Protein AF-A0AAJ1UZ16-F1 (afdb_monomer_lite)

Radius of gyration: 16.66 Å; chains: 1; bounding box: 57×24×40 Å

pLDDT: mean 85.61, std 7.27, range [63.09, 94.5]

Secondary structure (DSSP, 8-state):
------PPPPP--B-------TT-EEEEPPB--TT--PPTT-EEEEESSPPTTEEE-TTS-EEEE--SSSPP-----EEEEE--

Sequence (84 aa):
PYKITVIPAVPEMSYPDKKVEAGKSVDVPVTTPDGYKFPTGTKFVVDGDAPDGLTVGQDGKITYNAPKDKTPGEVTGKILVTLP

Structure (mmCIF, N/CA/C/O backbone):
data_AF-A0AAJ1UZ16-F1
#
_entry.id   AF-A0AAJ1UZ16-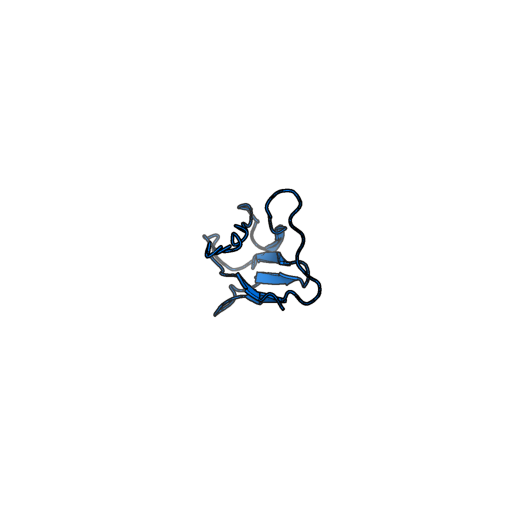F1
#
loop_
_atom_site.group_PDB
_atom_site.id
_atom_site.type_symbol
_atom_site.label_atom_id
_atom_site.label_alt_id
_atom_site.label_comp_id
_atom_site.label_asym_id
_atom_site.label_entity_id
_atom_site.label_seq_id
_atom_site.pdbx_PDB_ins_code
_atom_site.Cartn_x
_atom_site.Cartn_y
_atom_site.Cartn_z
_atom_site.occupancy
_atom_site.B_iso_or_equiv
_atom_site.auth_seq_id
_atom_site.auth_comp_id
_atom_site.auth_asym_id
_atom_site.auth_atom_id
_atom_site.pdbx_PDB_model_num
ATOM 1 N N . PRO A 1 1 ? 39.219 -6.802 -20.544 1.00 74.19 1 PRO A N 1
ATOM 2 C CA . PRO A 1 1 ? 37.769 -6.666 -20.838 1.00 74.19 1 PRO A CA 1
ATOM 3 C C . PRO A 1 1 ? 37.039 -6.298 -19.542 1.00 74.19 1 PRO A C 1
ATOM 5 O O . PRO A 1 1 ? 37.368 -6.876 -18.509 1.00 74.19 1 PRO A O 1
ATOM 8 N N . TYR A 1 2 ? 36.116 -5.334 -19.567 1.00 69.44 2 TYR A N 1
ATOM 9 C CA . TYR A 1 2 ? 35.372 -4.925 -18.370 1.00 69.44 2 TYR A CA 1
ATOM 10 C C . TYR A 1 2 ? 34.045 -5.680 -18.281 1.00 69.44 2 TYR A C 1
ATOM 12 O O . TYR A 1 2 ? 33.311 -5.760 -19.264 1.00 69.44 2 TYR A O 1
ATOM 20 N N . LYS A 1 3 ? 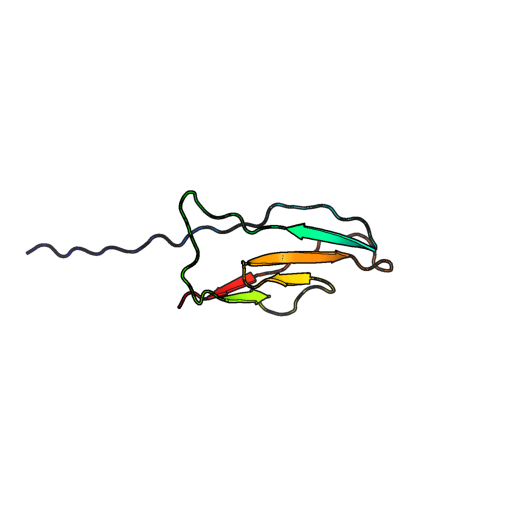33.735 -6.225 -17.101 1.00 71.25 3 LYS A N 1
ATOM 21 C CA . LYS A 1 3 ? 32.421 -6.793 -16.788 1.00 71.25 3 LYS A CA 1
ATOM 22 C C . LYS A 1 3 ? 31.602 -5.722 -16.075 1.00 71.25 3 LYS A C 1
ATOM 24 O O . LYS A 1 3 ? 31.912 -5.370 -14.942 1.00 71.25 3 LYS A O 1
ATOM 29 N N . ILE A 1 4 ? 30.573 -5.211 -16.740 1.00 69.56 4 ILE A N 1
ATOM 30 C CA . ILE A 1 4 ? 29.622 -4.268 -16.149 1.00 69.56 4 ILE A CA 1
ATOM 31 C C . ILE A 1 4 ? 28.472 -5.086 -15.562 1.00 69.56 4 ILE A C 1
ATOM 33 O O . ILE A 1 4 ? 27.886 -5.915 -16.253 1.00 69.56 4 ILE A O 1
ATOM 37 N N . THR A 1 5 ? 28.169 -4.873 -14.283 1.00 63.09 5 THR A N 1
ATOM 38 C CA . THR A 1 5 ? 26.976 -5.425 -13.629 1.00 63.09 5 THR A CA 1
ATOM 39 C C . THR A 1 5 ? 26.140 -4.246 -13.157 1.00 63.09 5 THR A C 1
ATOM 41 O O . THR A 1 5 ? 26.599 -3.470 -12.324 1.00 63.09 5 THR A O 1
ATOM 44 N N . VAL A 1 6 ? 24.944 -4.090 -13.722 1.00 72.38 6 VAL A N 1
ATOM 45 C CA . VAL A 1 6 ? 23.970 -3.069 -13.320 1.00 72.38 6 VAL A CA 1
ATOM 46 C C . VAL A 1 6 ? 22.833 -3.794 -12.619 1.00 72.38 6 VAL A C 1
ATOM 48 O O . VAL A 1 6 ? 22.179 -4.636 -13.228 1.00 72.38 6 VAL A O 1
ATOM 51 N N . ILE A 1 7 ? 22.624 -3.491 -11.341 1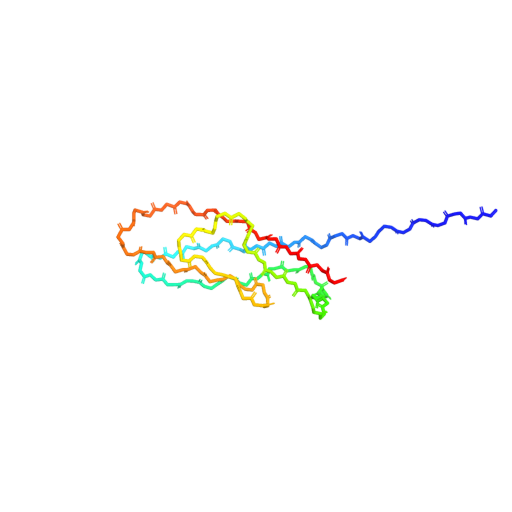.00 71.25 7 ILE A N 1
ATOM 52 C CA . ILE A 1 7 ? 21.467 -3.969 -10.582 1.00 71.25 7 ILE A CA 1
ATOM 53 C C . ILE A 1 7 ? 20.508 -2.780 -10.469 1.00 71.25 7 ILE A C 1
ATOM 55 O O . ILE A 1 7 ? 20.923 -1.739 -9.955 1.00 71.25 7 ILE A O 1
ATOM 59 N N . PRO A 1 8 ? 19.269 -2.876 -10.977 1.00 67.06 8 PRO A N 1
ATOM 60 C CA . PRO A 1 8 ? 18.297 -1.802 -10.833 1.00 67.06 8 PRO A CA 1
ATOM 61 C C . PRO A 1 8 ? 17.905 -1.635 -9.361 1.00 67.06 8 PRO A C 1
ATOM 63 O O . PRO A 1 8 ? 17.734 -2.619 -8.641 1.00 67.06 8 PRO A O 1
ATOM 66 N N . ALA A 1 9 ? 17.748 -0.388 -8.916 1.00 69.62 9 ALA A N 1
ATOM 67 C CA . ALA A 1 9 ? 17.191 -0.106 -7.600 1.00 69.62 9 ALA A CA 1
ATOM 68 C C . ALA A 1 9 ? 15.710 -0.512 -7.567 1.00 69.62 9 ALA A C 1
ATOM 70 O O . ALA A 1 9 ? 14.953 -0.190 -8.487 1.00 69.62 9 ALA A O 1
ATOM 71 N N . VAL A 1 10 ? 15.299 -1.209 -6.507 1.00 71.62 10 VAL A N 1
ATOM 72 C CA . VAL A 1 10 ? 13.882 -1.486 -6.254 1.00 71.62 10 VAL A CA 1
ATOM 73 C C . VAL A 1 10 ? 13.262 -0.212 -5.668 1.00 71.62 10 VAL A C 1
ATOM 75 O O . VAL A 1 10 ? 13.810 0.324 -4.706 1.00 71.62 10 VAL A O 1
ATOM 78 N N . PRO A 1 11 ? 12.165 0.313 -6.236 1.00 73.31 11 PRO A N 1
ATOM 79 C CA . PRO A 1 11 ? 11.497 1.500 -5.711 1.00 73.31 11 PRO A CA 1
ATOM 80 C C . PRO A 1 11 ? 10.936 1.221 -4.313 1.00 73.31 11 PRO A C 1
ATOM 82 O O . PRO A 1 11 ? 10.192 0.259 -4.116 1.00 73.31 11 PRO A O 1
ATOM 85 N N . GLU A 1 12 ? 11.252 2.085 -3.351 1.00 81.62 12 GLU A N 1
ATOM 86 C CA . GLU A 1 12 ? 10.615 2.053 -2.036 1.00 81.62 12 GLU A CA 1
ATOM 87 C C . GLU A 1 12 ? 9.224 2.689 -2.132 1.00 81.62 12 GLU A C 1
ATOM 89 O O . GLU A 1 12 ? 9.080 3.871 -2.442 1.00 81.62 12 GLU A O 1
ATOM 94 N N . MET A 1 13 ? 8.193 1.879 -1.900 1.00 86.50 13 MET A N 1
ATOM 95 C CA . MET A 1 13 ? 6.795 2.306 -1.888 1.00 86.50 13 MET A CA 1
ATOM 96 C C . MET A 1 13 ? 6.308 2.406 -0.449 1.00 86.50 13 MET A C 1
ATOM 98 O O . MET A 1 13 ? 6.637 1.556 0.379 1.00 86.50 13 MET A O 1
ATOM 102 N N . SER A 1 14 ? 5.486 3.406 -0.153 1.00 89.12 14 SER A N 1
ATOM 103 C CA . SER A 1 14 ? 4.894 3.561 1.176 1.00 89.12 14 SER A CA 1
ATOM 104 C C . SER A 1 14 ? 3.460 4.064 1.105 1.00 89.12 14 SER A C 1
ATOM 106 O O . SER A 1 14 ? 3.042 4.681 0.125 1.00 89.12 14 SER A O 1
ATOM 108 N N . TYR A 1 15 ? 2.696 3.800 2.159 1.00 90.31 15 TYR A N 1
ATOM 109 C CA . TYR A 1 15 ? 1.367 4.365 2.352 1.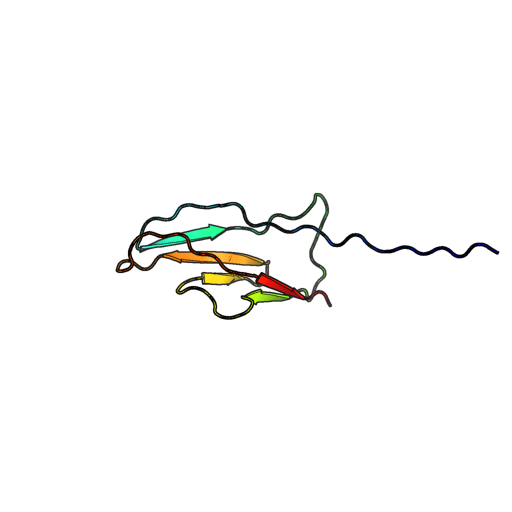00 90.31 15 TYR A CA 1
ATOM 110 C C . TYR A 1 15 ? 1.418 5.284 3.569 1.00 90.31 15 TYR A C 1
ATOM 112 O O . TYR A 1 15 ? 1.881 4.845 4.621 1.00 90.31 15 TYR A O 1
ATOM 120 N N . PRO A 1 16 ? 0.992 6.552 3.453 1.00 90.06 16 PRO A N 1
ATOM 121 C CA . PRO A 1 16 ? 0.979 7.451 4.593 1.00 90.06 16 PRO A CA 1
ATOM 122 C C . PRO A 1 16 ? -0.066 7.011 5.619 1.00 90.06 16 PRO A C 1
ATOM 124 O O . PRO A 1 16 ? -1.198 6.679 5.259 1.00 90.06 16 PRO A O 1
ATOM 127 N N . ASP A 1 17 ? 0.285 7.108 6.898 1.00 89.44 17 ASP A N 1
ATOM 128 C CA . ASP A 1 17 ? -0.644 6.806 7.981 1.00 89.44 17 ASP A CA 1
ATOM 129 C C . ASP A 1 17 ? -1.865 7.731 7.931 1.00 89.44 17 ASP A C 1
ATOM 131 O O . ASP A 1 17 ? -1.764 8.962 7.816 1.00 89.44 17 ASP A O 1
ATOM 135 N N . LYS A 1 18 ? -3.053 7.134 8.049 1.00 88.50 18 LYS A N 1
ATOM 136 C CA . LYS A 1 18 ? -4.324 7.855 8.128 1.00 88.50 18 LYS A CA 1
ATOM 137 C C . LYS A 1 18 ? -5.141 7.367 9.311 1.00 88.50 18 LYS A C 1
ATOM 139 O O . LYS A 1 18 ? -5.226 6.177 9.588 1.00 88.50 18 LYS A O 1
ATOM 144 N N . LYS A 1 19 ? -5.796 8.317 9.977 1.00 88.44 19 LYS A N 1
ATOM 145 C CA . LYS A 1 19 ? -6.815 8.039 10.989 1.00 88.44 19 LYS A CA 1
ATOM 146 C C . LYS A 1 19 ? -8.187 8.080 10.333 1.00 88.44 19 LYS A C 1
ATOM 148 O O . LYS A 1 19 ? -8.465 8.984 9.547 1.00 88.44 19 LYS A O 1
ATOM 153 N N . VAL A 1 20 ? -9.033 7.124 10.684 1.00 89.44 20 VAL A N 1
ATOM 154 C CA . VAL A 1 20 ? -10.423 7.051 10.239 1.00 89.44 20 VAL A CA 1
ATOM 155 C C . VAL A 1 20 ? -11.305 6.712 11.434 1.00 89.44 20 VAL A C 1
ATOM 157 O O . VAL A 1 20 ? -10.938 5.896 12.278 1.00 89.44 20 VAL A O 1
ATOM 160 N N . GLU A 1 21 ? -12.445 7.383 11.540 1.00 88.88 21 GLU A N 1
ATOM 161 C CA . GLU A 1 21 ? -13.432 7.098 12.581 1.00 88.88 21 GLU A CA 1
ATOM 162 C C . GLU A 1 21 ? -14.236 5.839 12.229 1.00 88.88 21 GLU A C 1
ATOM 164 O O . GLU A 1 21 ? -14.432 5.521 11.053 1.00 88.88 21 GLU A O 1
ATOM 169 N N . ALA A 1 22 ? -14.742 5.133 13.242 1.00 88.44 22 ALA A N 1
ATOM 170 C CA . ALA A 1 22 ? -15.583 3.957 13.037 1.00 88.44 22 ALA A CA 1
ATOM 171 C C . ALA A 1 22 ? -16.794 4.292 12.144 1.00 88.44 22 ALA A C 1
ATOM 173 O O . ALA A 1 22 ? -17.502 5.279 12.353 1.00 88.44 22 ALA A O 1
ATOM 174 N N . GLY A 1 23 ? -17.034 3.473 11.119 1.00 88.44 23 GLY A N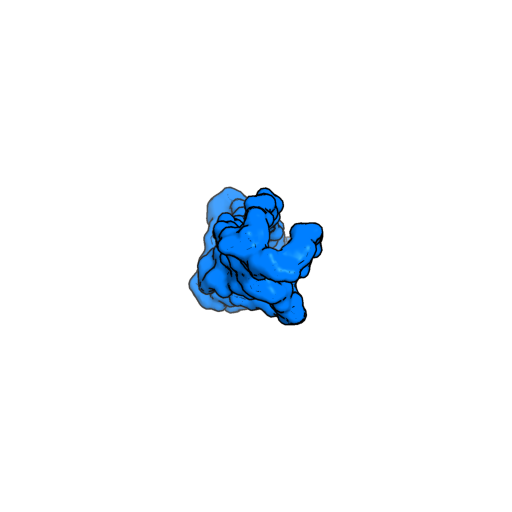 1
ATOM 175 C CA . GLY A 1 23 ? -18.096 3.695 10.139 1.00 88.44 23 GLY A CA 1
ATOM 176 C C . GLY A 1 23 ? -17.807 4.719 9.050 1.00 88.44 23 GLY A C 1
ATOM 177 O O . GLY A 1 23 ? -18.734 5.062 8.309 1.00 88.44 23 GLY A O 1
ATOM 178 N N . LYS A 1 24 ? -16.574 5.225 8.956 1.00 92.62 24 LYS A N 1
ATOM 179 C CA . LYS A 1 24 ? -16.105 6.067 7.851 1.00 92.62 24 LYS A CA 1
ATOM 180 C C . LYS A 1 24 ? -15.157 5.282 6.946 1.00 92.62 24 LYS A C 1
ATOM 182 O O . LYS A 1 24 ? -14.596 4.260 7.335 1.00 92.62 24 LYS A O 1
ATOM 187 N N . SER A 1 25 ? -14.957 5.801 5.742 1.00 93.25 25 SER A N 1
ATOM 188 C CA . SER A 1 25 ? -13.977 5.279 4.793 1.00 93.25 25 SER A CA 1
ATOM 189 C C . SER A 1 25 ? -12.855 6.289 4.611 1.00 93.25 25 SER A C 1
ATOM 191 O O . SER A 1 25 ? -13.083 7.500 4.667 1.00 93.25 25 SER A O 1
ATOM 193 N N . VAL A 1 26 ? -11.647 5.788 4.385 1.00 93.75 26 VAL A N 1
ATOM 194 C CA . VAL A 1 26 ? -10.487 6.606 4.050 1.00 93.75 26 VAL A CA 1
ATOM 195 C C . VAL A 1 26 ? -9.752 6.018 2.861 1.00 93.75 26 VAL A C 1
ATOM 197 O O . VAL A 1 26 ? -9.631 4.805 2.712 1.00 93.75 26 VAL A O 1
ATOM 200 N N . ASP A 1 27 ? -9.243 6.922 2.040 1.00 94.50 27 ASP A N 1
ATOM 201 C CA . ASP A 1 27 ? -8.484 6.628 0.844 1.00 94.50 27 ASP A CA 1
ATOM 202 C C . ASP A 1 27 ? -7.021 7.013 1.055 1.00 94.50 27 ASP A C 1
ATOM 204 O O . ASP A 1 27 ? -6.708 8.135 1.470 1.00 94.50 27 ASP A O 1
ATOM 208 N N . VAL A 1 28 ? -6.123 6.085 0.743 1.00 93.25 28 VAL A N 1
ATOM 209 C CA . VAL A 1 28 ? -4.686 6.216 0.957 1.00 93.25 28 VAL A CA 1
ATOM 210 C C . VAL A 1 28 ? -3.961 5.921 -0.358 1.00 93.25 28 VAL A C 1
ATOM 212 O O . VAL A 1 28 ? -3.877 4.763 -0.769 1.00 93.25 28 VAL A O 1
ATOM 215 N N . PRO A 1 29 ? -3.461 6.948 -1.065 1.00 92.31 29 PRO A N 1
ATOM 216 C CA . PRO A 1 29 ? -2.676 6.729 -2.272 1.00 92.31 29 PRO A CA 1
ATOM 217 C C . PRO A 1 29 ? -1.309 6.127 -1.925 1.00 92.31 29 PRO A C 1
ATOM 219 O O . PRO A 1 29 ? -0.738 6.428 -0.874 1.00 92.31 29 PRO A O 1
ATOM 222 N N . VAL A 1 30 ? -0.775 5.309 -2.833 1.00 91.56 30 VAL A N 1
ATOM 223 C CA . VAL A 1 30 ? 0.609 4.836 -2.753 1.00 91.56 30 VAL A CA 1
ATOM 224 C C . VAL A 1 30 ? 1.569 5.994 -3.026 1.00 91.56 30 VAL A C 1
ATOM 226 O O . VAL A 1 30 ? 1.378 6.779 -3.954 1.00 91.56 30 VAL A O 1
ATOM 229 N N . THR A 1 31 ? 2.607 6.101 -2.206 1.00 90.81 31 THR A N 1
ATOM 230 C CA . THR A 1 31 ? 3.720 7.030 -2.400 1.00 90.81 31 THR A CA 1
ATOM 231 C C . THR A 1 31 ? 4.847 6.290 -3.101 1.00 90.81 31 THR A C 1
ATOM 233 O O . THR A 1 31 ? 5.240 5.202 -2.675 1.00 90.81 31 THR A O 1
ATOM 236 N N . THR A 1 32 ? 5.364 6.882 -4.174 1.00 89.19 32 THR A N 1
ATOM 237 C CA . THR A 1 32 ? 6.482 6.351 -4.958 1.00 89.19 32 THR A CA 1
ATOM 238 C C . THR A 1 32 ? 7.583 7.404 -5.087 1.00 89.19 32 THR A C 1
ATOM 240 O O . THR A 1 32 ? 7.283 8.594 -4.970 1.00 89.19 32 THR A O 1
ATOM 243 N N . PRO A 1 33 ? 8.833 7.009 -5.384 1.00 86.81 33 PRO A N 1
ATOM 244 C CA . PRO A 1 33 ? 9.909 7.958 -5.653 1.00 86.81 33 PRO A CA 1
ATOM 245 C C . PRO A 1 33 ? 9.570 8.915 -6.805 1.00 86.81 33 PRO A C 1
ATOM 247 O O . PRO A 1 33 ? 8.809 8.565 -7.713 1.00 86.81 33 PRO A O 1
ATOM 250 N N . ASP A 1 34 ? 10.163 10.109 -6.797 1.00 84.56 34 ASP A N 1
ATOM 251 C CA . ASP A 1 34 ? 9.945 11.102 -7.850 1.00 84.56 34 ASP A CA 1
ATOM 252 C C . ASP A 1 34 ? 10.284 10.547 -9.240 1.00 84.56 34 ASP A C 1
ATOM 254 O O . ASP A 1 34 ? 11.325 9.929 -9.465 1.00 84.56 34 ASP A O 1
ATOM 258 N N . GLY A 1 35 ? 9.374 10.763 -10.190 1.00 82.00 35 GLY A N 1
ATOM 259 C CA . GLY A 1 35 ? 9.502 10.263 -11.561 1.00 82.00 35 GLY A CA 1
ATOM 260 C C . GLY A 1 35 ? 9.214 8.768 -11.731 1.00 82.00 35 GLY A C 1
ATOM 261 O O . GLY A 1 35 ? 9.156 8.298 -12.870 1.00 82.00 35 GLY A O 1
ATOM 262 N N . TYR A 1 36 ? 8.972 8.025 -10.648 1.00 85.69 36 TYR A N 1
ATOM 263 C CA . TYR A 1 36 ? 8.581 6.626 -10.738 1.00 85.69 36 TYR A CA 1
ATOM 264 C C . TYR A 1 36 ? 7.144 6.493 -11.255 1.00 85.69 36 TYR A C 1
ATOM 266 O O . TYR A 1 36 ? 6.218 7.169 -10.804 1.00 85.69 36 TYR A O 1
ATOM 274 N N . LYS A 1 37 ? 6.957 5.597 -12.223 1.00 85.69 37 LYS A N 1
ATOM 275 C CA . LYS A 1 37 ? 5.649 5.185 -12.730 1.00 85.69 37 LYS A CA 1
ATOM 276 C C . LYS A 1 37 ? 5.617 3.672 -12.808 1.00 85.69 37 LYS A C 1
ATOM 278 O O . LYS A 1 37 ? 6.552 3.059 -13.320 1.00 85.69 37 LYS A O 1
ATOM 283 N N . PHE A 1 38 ? 4.518 3.092 -12.344 1.00 85.94 38 PHE A N 1
ATOM 284 C CA . PHE A 1 38 ? 4.303 1.664 -12.478 1.00 85.94 38 PHE A CA 1
ATOM 285 C C . PHE A 1 38 ? 4.217 1.279 -13.960 1.00 85.94 38 PHE A C 1
ATOM 287 O O . PHE A 1 38 ? 3.483 1.928 -14.714 1.00 85.94 38 PHE A O 1
ATOM 294 N N . PRO A 1 39 ? 4.951 0.244 -14.400 1.00 86.25 39 PRO A N 1
ATOM 295 C CA . PRO A 1 39 ? 4.805 -0.279 -15.748 1.00 86.25 39 PRO A CA 1
ATOM 296 C C . PRO A 1 39 ? 3.384 -0.810 -15.963 1.00 86.25 39 PRO A C 1
ATOM 298 O O . PRO A 1 39 ? 2.757 -1.365 -15.053 1.00 86.25 39 PRO A O 1
ATOM 301 N N . THR A 1 40 ? 2.879 -0.663 -17.188 1.00 87.25 40 THR A N 1
ATOM 302 C CA . THR A 1 40 ? 1.580 -1.213 -17.587 1.00 87.25 40 THR A CA 1
ATOM 303 C C . THR A 1 40 ? 1.563 -2.720 -17.351 1.00 87.25 40 THR A C 1
ATOM 305 O O . THR A 1 40 ? 2.421 -3.428 -17.865 1.00 87.25 40 THR A O 1
ATOM 308 N N . GLY A 1 41 ? 0.584 -3.210 -16.589 1.00 87.38 41 GLY A N 1
ATOM 309 C CA . GLY A 1 41 ? 0.501 -4.618 -16.188 1.00 87.38 41 GLY A CA 1
ATOM 310 C C . GLY A 1 41 ? 0.938 -4.888 -14.747 1.00 87.38 41 GLY A C 1
ATOM 311 O O . GLY A 1 41 ? 0.757 -6.010 -14.279 1.00 87.38 41 GLY A O 1
ATOM 312 N N . THR A 1 42 ? 1.438 -3.872 -14.031 1.00 90.38 42 THR A N 1
ATOM 313 C CA . THR A 1 42 ? 1.654 -3.963 -12.579 1.00 90.38 42 THR A CA 1
ATOM 314 C C . THR A 1 42 ? 0.364 -4.362 -11.872 1.00 90.38 42 THR A C 1
ATOM 316 O O . THR A 1 42 ? -0.708 -3.833 -12.172 1.00 90.38 42 THR A O 1
ATOM 319 N N . LYS A 1 43 ? 0.471 -5.287 -10.917 1.00 92.12 43 LYS A N 1
ATOM 320 C CA . LYS A 1 43 ? -0.644 -5.728 -10.078 1.00 92.12 43 LYS A CA 1
ATOM 321 C C . LYS A 1 43 ? -0.373 -5.436 -8.614 1.00 92.12 43 LYS A C 1
ATOM 323 O O . LYS A 1 43 ? 0.703 -5.746 -8.107 1.00 92.12 43 LYS A O 1
ATOM 328 N N . PHE A 1 44 ? -1.396 -4.917 -7.950 1.00 91.88 44 PHE A N 1
ATOM 329 C CA . PHE A 1 44 ? -1.438 -4.726 -6.509 1.00 91.88 44 PHE A CA 1
ATOM 330 C C . PHE A 1 44 ? -2.441 -5.705 -5.929 1.00 91.88 44 PHE A C 1
ATOM 332 O O . PHE A 1 44 ? -3.582 -5.787 -6.386 1.00 91.88 44 PHE A O 1
ATOM 339 N N . VAL A 1 45 ? -2.002 -6.462 -4.938 1.00 91.00 45 VAL A N 1
ATOM 340 C CA . VAL A 1 45 ? -2.827 -7.441 -4.238 1.00 91.00 45 VAL A CA 1
ATOM 341 C C . VAL A 1 45 ? -2.529 -7.344 -2.757 1.00 91.00 45 VAL A C 1
ATOM 343 O O . VAL A 1 45 ? -1.390 -7.108 -2.363 1.00 91.00 45 VAL A O 1
ATOM 346 N N . VAL A 1 46 ? -3.558 -7.501 -1.930 1.00 90.50 46 VAL A N 1
ATOM 347 C CA . VAL A 1 46 ? -3.342 -7.630 -0.491 1.00 90.50 46 VAL A CA 1
ATOM 348 C C . VAL A 1 46 ? -2.645 -8.966 -0.248 1.00 90.50 46 VAL A C 1
ATOM 350 O O . VAL A 1 46 ? -3.070 -9.994 -0.772 1.00 90.50 46 VAL A O 1
ATOM 353 N N . ASP A 1 47 ? -1.532 -8.920 0.472 1.00 87.88 47 ASP A N 1
ATOM 354 C CA . ASP A 1 47 ? -0.720 -10.085 0.794 1.00 87.88 47 ASP A CA 1
ATOM 355 C C . ASP A 1 47 ? -1.246 -10.739 2.074 1.00 87.88 47 ASP A C 1
ATOM 357 O O . ASP A 1 47 ? -1.283 -10.108 3.134 1.00 87.88 47 ASP A O 1
ATOM 361 N N . GLY A 1 48 ? -1.654 -12.002 1.972 1.00 85.69 48 GLY A N 1
ATOM 362 C CA . GLY A 1 48 ? -2.271 -12.745 3.071 1.00 85.69 48 GLY A CA 1
ATOM 363 C C . GLY A 1 48 ? -3.731 -12.358 3.335 1.00 85.69 48 GLY A C 1
ATOM 364 O O . GLY A 1 48 ? -4.474 -12.017 2.415 1.00 85.69 48 GLY A O 1
ATOM 365 N N . ASP A 1 49 ? -4.147 -12.454 4.601 1.00 83.31 49 ASP A N 1
ATOM 366 C CA . ASP A 1 49 ? -5.500 -12.087 5.023 1.00 83.31 49 ASP A CA 1
ATOM 367 C C . ASP A 1 49 ? -5.653 -10.567 5.058 1.00 83.31 49 ASP A C 1
ATOM 369 O O . ASP A 1 49 ? -5.040 -9.865 5.868 1.00 83.31 49 ASP A O 1
ATOM 373 N N . ALA A 1 50 ? -6.494 -10.057 4.160 1.00 83.75 50 ALA A N 1
ATOM 374 C CA . ALA A 1 50 ? -6.847 -8.651 4.145 1.00 83.75 50 ALA A CA 1
ATOM 375 C C . ALA A 1 50 ? -7.638 -8.294 5.413 1.00 83.75 50 ALA A C 1
ATOM 377 O O . ALA A 1 50 ? -8.615 -8.978 5.727 1.00 83.75 50 ALA A O 1
ATOM 378 N N . PRO A 1 51 ? -7.279 -7.208 6.122 1.00 85.00 51 PRO A N 1
ATOM 379 C CA . PRO A 1 51 ? -8.116 -6.680 7.185 1.00 85.00 51 PRO A CA 1
ATOM 380 C C . PRO A 1 51 ? -9.534 -6.393 6.690 1.00 85.00 51 PRO A C 1
ATOM 382 O O . PRO A 1 51 ? -9.722 -5.924 5.565 1.00 85.00 51 PRO A O 1
ATOM 385 N N . ASP A 1 52 ? -10.523 -6.615 7.554 1.00 86.81 52 ASP A N 1
ATOM 386 C CA . ASP A 1 52 ? -11.925 -6.339 7.242 1.00 86.81 52 ASP A CA 1
ATOM 387 C C . ASP A 1 52 ? -12.102 -4.897 6.741 1.00 86.81 52 ASP A C 1
ATOM 389 O O . ASP A 1 52 ? -11.797 -3.933 7.442 1.00 86.81 52 ASP A O 1
ATOM 393 N N . GLY A 1 53 ? -12.612 -4.746 5.517 1.00 88.31 53 GLY A N 1
ATOM 394 C CA . GLY A 1 53 ? -12.846 -3.441 4.895 1.00 88.31 53 GLY A CA 1
ATOM 395 C C . GLY A 1 53 ? -11.628 -2.814 4.209 1.00 88.31 53 GLY A C 1
ATOM 396 O O . GLY A 1 53 ? -11.770 -1.719 3.662 1.00 88.31 53 GLY A O 1
ATOM 397 N N . LEU A 1 54 ? -10.461 -3.474 4.194 1.00 90.31 54 LEU A N 1
ATOM 398 C CA . LEU A 1 54 ? -9.309 -3.057 3.392 1.00 90.31 54 LEU A CA 1
ATOM 399 C C . LEU A 1 54 ? -9.443 -3.559 1.953 1.00 90.31 54 LEU A C 1
ATOM 401 O O . LEU A 1 54 ? -9.649 -4.744 1.699 1.00 90.31 54 LEU A O 1
ATOM 405 N N . THR A 1 55 ? -9.266 -2.655 0.999 1.00 91.94 55 THR A N 1
ATOM 406 C CA . THR A 1 55 ? -9.254 -2.963 -0.433 1.00 91.94 55 THR A CA 1
ATOM 407 C C . THR A 1 55 ? -8.124 -2.208 -1.120 1.00 91.94 55 THR A C 1
ATOM 409 O O . THR A 1 55 ? -7.701 -1.151 -0.650 1.00 91.94 55 THR A O 1
ATOM 412 N N . VAL A 1 56 ? -7.628 -2.754 -2.230 1.00 93.06 56 VAL A N 1
ATOM 413 C CA . VAL A 1 56 ? -6.598 -2.121 -3.058 1.00 93.06 56 VAL A CA 1
ATOM 414 C C . VAL A 1 56 ? -7.091 -1.995 -4.496 1.00 93.06 56 VAL A C 1
ATOM 416 O O . VAL A 1 56 ? -7.651 -2.934 -5.065 1.00 93.06 56 VAL A O 1
ATOM 419 N N . GLY A 1 57 ? -6.925 -0.806 -5.062 1.00 92.06 57 GLY A N 1
ATOM 420 C CA . GLY A 1 57 ? -7.236 -0.485 -6.446 1.00 92.06 57 GLY A CA 1
ATOM 421 C C . GLY A 1 57 ? -6.158 -0.965 -7.416 1.00 92.06 57 GLY A C 1
ATOM 422 O O . GLY A 1 57 ? -5.042 -1.318 -7.036 1.00 92.06 57 GLY A O 1
ATOM 423 N N . GLN A 1 58 ? -6.482 -0.945 -8.709 1.00 90.00 58 GLN A N 1
ATOM 424 C CA . GLN A 1 58 ? -5.530 -1.291 -9.776 1.00 90.00 58 GLN A CA 1
ATOM 425 C C . GLN A 1 58 ? -4.367 -0.296 -9.893 1.00 90.00 58 GLN A C 1
ATOM 427 O O . GLN A 1 58 ? -3.304 -0.646 -10.394 1.00 90.00 58 GLN A O 1
ATOM 432 N N . ASP A 1 59 ? -4.571 0.933 -9.429 1.00 88.38 59 ASP A N 1
ATOM 433 C CA . ASP A 1 59 ? -3.573 1.996 -9.325 1.00 88.38 59 ASP A CA 1
ATOM 434 C C . ASP A 1 59 ? -2.709 1.886 -8.056 1.00 88.38 59 ASP A C 1
ATOM 436 O O . ASP A 1 59 ? -1.855 2.737 -7.814 1.00 88.38 59 ASP A O 1
ATOM 440 N N . GLY A 1 60 ? -2.940 0.858 -7.233 1.00 89.88 60 GLY A N 1
ATOM 441 C CA . GLY A 1 60 ? -2.287 0.687 -5.941 1.00 89.88 60 GLY A CA 1
ATOM 442 C C . GLY A 1 60 ? -2.852 1.591 -4.851 1.00 89.88 60 GLY A C 1
ATOM 443 O O . GLY A 1 60 ? -2.332 1.595 -3.746 1.00 89.88 60 GLY A O 1
ATOM 444 N N . LYS A 1 61 ? -3.920 2.355 -5.097 1.00 93.38 61 LYS A N 1
ATOM 445 C CA . LYS A 1 61 ? -4.574 3.126 -4.039 1.00 93.38 61 LYS A CA 1
ATOM 446 C C . LYS A 1 61 ? -5.288 2.181 -3.076 1.00 93.38 61 LYS A C 1
ATOM 448 O O . LYS A 1 61 ? -6.043 1.310 -3.498 1.00 93.38 61 LYS A O 1
ATOM 453 N N . ILE A 1 62 ? -5.089 2.377 -1.780 1.00 93.12 62 ILE A N 1
ATOM 454 C CA . ILE A 1 62 ? -5.794 1.626 -0.745 1.00 93.12 62 ILE A CA 1
ATOM 455 C C . ILE A 1 62 ? -7.049 2.391 -0.332 1.00 93.12 62 ILE A C 1
ATOM 457 O O . ILE A 1 62 ? -7.010 3.604 -0.128 1.00 93.12 62 ILE A O 1
ATOM 461 N N . THR A 1 63 ? -8.142 1.665 -0.135 1.00 93.00 63 THR A N 1
ATOM 462 C CA . THR A 1 63 ? -9.339 2.169 0.537 1.00 93.00 63 THR A CA 1
ATOM 463 C C . THR A 1 63 ? -9.602 1.300 1.756 1.00 93.00 63 THR A C 1
ATOM 465 O O . THR A 1 63 ? -9.721 0.079 1.643 1.00 93.00 63 THR A O 1
ATOM 468 N N . TYR A 1 64 ? -9.695 1.931 2.925 1.00 92.00 64 TYR A N 1
ATOM 469 C CA . TYR A 1 64 ? -10.047 1.266 4.173 1.00 92.00 64 TYR A CA 1
ATOM 470 C C . TYR A 1 64 ? -11.399 1.767 4.671 1.00 92.00 64 TYR A C 1
ATOM 472 O O . TYR A 1 64 ? -11.582 2.958 4.938 1.00 92.00 64 TYR A O 1
ATOM 480 N N . ASN A 1 65 ? -12.356 0.851 4.789 1.00 92.31 65 ASN A N 1
ATOM 481 C CA . ASN A 1 65 ? -13.682 1.119 5.319 1.00 92.31 65 ASN A CA 1
ATOM 482 C C . ASN A 1 65 ? -13.788 0.609 6.756 1.00 92.31 65 ASN A C 1
ATOM 484 O O . ASN A 1 65 ? -13.952 -0.589 6.981 1.00 92.31 65 ASN A O 1
ATOM 488 N N . ALA A 1 66 ? -13.725 1.524 7.722 1.00 90.38 66 ALA A N 1
ATOM 489 C CA . ALA A 1 66 ? -13.737 1.166 9.128 1.00 90.38 66 ALA A CA 1
ATOM 490 C C . ALA A 1 66 ? -15.123 0.634 9.546 1.00 90.38 66 ALA A C 1
ATOM 492 O O . ALA A 1 66 ? -16.123 1.348 9.404 1.00 90.38 66 ALA A O 1
ATOM 493 N N . PRO A 1 67 ? -15.221 -0.585 10.100 1.00 87.44 67 PRO A N 1
ATOM 494 C CA . PRO A 1 67 ? -16.481 -1.108 10.622 1.00 87.44 67 PRO A CA 1
ATOM 495 C C . PRO A 1 67 ? -16.999 -0.271 11.807 1.00 87.44 67 PRO A C 1
ATOM 497 O O . PRO A 1 67 ? -16.219 0.233 12.612 1.00 87.44 67 PRO A O 1
ATOM 500 N N . LYS A 1 68 ? -18.327 -0.117 11.919 1.00 85.31 68 LYS A N 1
ATOM 501 C CA . LYS A 1 68 ? -18.980 0.679 12.984 1.00 85.31 68 LYS A CA 1
ATOM 502 C C . LYS A 1 68 ? -18.915 0.021 14.360 1.00 85.31 68 LYS A C 1
ATOM 504 O O . LYS A 1 68 ? -18.829 0.723 15.359 1.00 85.31 68 LYS A O 1
ATOM 509 N N . ASP A 1 69 ? -18.943 -1.308 14.394 1.00 80.25 69 ASP A N 1
ATOM 510 C CA . ASP A 1 69 ? -19.156 -2.088 15.620 1.00 80.25 69 ASP A CA 1
ATOM 511 C C . ASP A 1 69 ? -17.860 -2.656 16.221 1.00 80.25 69 ASP A C 1
ATOM 513 O O . ASP A 1 69 ? -17.891 -3.421 17.185 1.00 80.25 69 ASP A O 1
ATOM 517 N N . LYS A 1 70 ? -16.700 -2.319 15.644 1.00 75.19 70 LYS A N 1
ATOM 518 C CA . LYS A 1 70 ? -15.391 -2.757 16.144 1.00 75.19 70 LYS A CA 1
ATOM 519 C C . LYS A 1 70 ? -14.756 -1.662 16.992 1.00 75.19 70 LYS A C 1
ATOM 521 O O . LYS A 1 70 ? -14.864 -0.475 16.692 1.00 75.19 70 LYS A O 1
ATOM 526 N N . THR A 1 71 ? -14.042 -2.076 18.035 1.00 75.62 71 THR A N 1
ATOM 527 C CA . THR A 1 71 ? -13.208 -1.175 18.834 1.00 75.62 71 THR A CA 1
ATOM 528 C C . THR A 1 71 ? -12.135 -0.526 17.958 1.00 75.62 71 THR A C 1
ATOM 530 O O . THR A 1 71 ? -11.464 -1.249 17.216 1.00 75.62 71 THR A O 1
ATOM 533 N N . PRO A 1 72 ? -11.934 0.802 18.058 1.00 75.25 72 PRO A N 1
ATOM 534 C CA . PRO A 1 72 ? -10.823 1.477 17.403 1.00 75.25 72 PRO A CA 1
ATOM 535 C C . PRO A 1 72 ? -9.500 0.823 17.800 1.00 75.25 72 PRO A C 1
ATOM 537 O O . PRO A 1 72 ? -9.246 0.593 18.982 1.00 75.25 72 PRO A O 1
ATOM 540 N N . GLY A 1 73 ? -8.667 0.522 16.814 1.00 78.44 73 GLY A N 1
ATOM 541 C CA . GLY A 1 73 ? -7.385 -0.140 17.008 1.00 78.44 73 GLY A CA 1
ATOM 542 C C . GLY A 1 73 ? -6.475 0.072 15.809 1.00 78.44 73 GLY A C 1
ATOM 543 O O . GLY A 1 73 ? -6.885 0.641 14.796 1.00 78.44 73 GLY A O 1
ATOM 544 N N . GLU A 1 74 ? -5.230 -0.369 15.943 1.00 83.88 74 GLU A N 1
ATOM 545 C CA . GLU A 1 74 ? -4.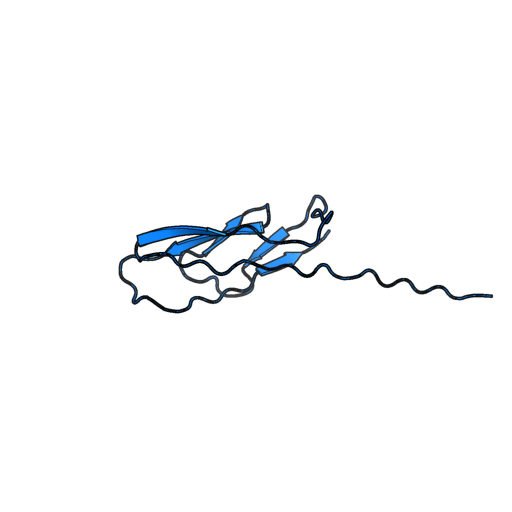278 -0.368 14.839 1.00 83.88 74 GLU A CA 1
ATOM 546 C C . GLU A 1 74 ? -4.620 -1.497 13.864 1.00 83.88 74 GLU A C 1
ATOM 548 O O . GLU A 1 74 ? -4.837 -2.641 14.267 1.00 83.88 74 GLU A O 1
ATOM 553 N N . VAL A 1 75 ? -4.684 -1.162 12.578 1.00 83.75 75 VAL A N 1
ATOM 554 C CA . VAL A 1 75 ? -4.926 -2.119 11.501 1.00 83.75 75 VAL A CA 1
ATOM 555 C C . VAL A 1 75 ? -3.706 -2.118 10.607 1.00 83.75 75 VAL A C 1
ATOM 557 O O . VAL A 1 75 ? -3.357 -1.094 10.025 1.00 83.75 75 VAL A O 1
ATOM 560 N N . THR A 1 76 ? -3.061 -3.273 10.503 1.00 85.19 76 THR A N 1
ATOM 561 C CA . THR A 1 76 ? -1.898 -3.473 9.645 1.00 85.19 76 THR A CA 1
ATOM 562 C C . THR A 1 76 ? -2.275 -4.393 8.494 1.00 85.19 76 THR A C 1
ATOM 564 O O . THR A 1 76 ? -2.966 -5.393 8.671 1.00 85.19 76 THR A O 1
ATOM 567 N N . GLY A 1 77 ? -1.841 -4.030 7.293 1.00 84.81 77 GLY A N 1
ATOM 568 C CA . GLY A 1 77 ? -2.014 -4.824 6.083 1.00 84.81 77 GLY A CA 1
ATOM 569 C C . GLY A 1 77 ? -0.723 -4.808 5.280 1.00 84.81 77 GLY A C 1
ATOM 570 O O . GLY A 1 77 ? 0.089 -3.891 5.411 1.00 84.81 77 GLY A O 1
ATOM 571 N N . LYS A 1 78 ? -0.521 -5.830 4.453 1.00 88.44 78 LYS A N 1
ATOM 572 C CA . LYS A 1 78 ? 0.610 -5.906 3.527 1.00 88.44 78 LYS A CA 1
ATOM 573 C C . LYS A 1 78 ? 0.081 -5.891 2.104 1.00 88.44 78 LYS A C 1
ATOM 575 O O . LYS A 1 78 ? -0.928 -6.523 1.818 1.00 88.44 78 LYS A O 1
ATOM 580 N N . ILE A 1 79 ? 0.753 -5.162 1.220 1.00 90.06 79 ILE A N 1
ATOM 581 C CA . ILE A 1 79 ? 0.446 -5.157 -0.211 1.00 90.06 79 ILE A CA 1
ATOM 582 C C . ILE A 1 79 ? 1.607 -5.810 -0.948 1.00 90.06 79 ILE A C 1
ATOM 584 O O . ILE A 1 79 ? 2.750 -5.369 -0.829 1.00 90.06 79 ILE A O 1
ATOM 588 N N . LEU A 1 80 ? 1.298 -6.837 -1.733 1.00 89.81 80 LEU A N 1
ATOM 589 C CA . LEU A 1 80 ? 2.206 -7.436 -2.694 1.00 89.81 80 LEU A CA 1
ATOM 590 C C . LEU A 1 80 ? 2.064 -6.706 -4.033 1.00 89.81 80 LEU A C 1
ATOM 592 O O . LEU A 1 80 ? 0.972 -6.593 -4.596 1.00 89.81 80 LEU A O 1
ATOM 596 N N . VAL A 1 81 ? 3.193 -6.224 -4.549 1.00 89.44 81 VAL A N 1
ATOM 597 C CA . VAL A 1 81 ? 3.277 -5.546 -5.845 1.00 89.44 81 VAL A CA 1
ATOM 598 C C . VAL A 1 81 ? 4.027 -6.447 -6.812 1.00 89.44 81 VAL A C 1
ATOM 600 O O . VAL A 1 81 ? 5.179 -6.799 -6.574 1.00 89.44 81 VAL A O 1
ATOM 603 N N . THR A 1 82 ? 3.368 -6.837 -7.901 1.00 88.62 82 THR A N 1
ATOM 604 C CA . THR A 1 82 ? 3.964 -7.667 -8.956 1.00 88.62 82 THR A CA 1
ATOM 605 C C . THR A 1 82 ? 4.134 -6.837 -10.218 1.00 88.62 82 THR A C 1
ATOM 607 O O . THR A 1 82 ? 3.151 -6.341 -10.768 1.00 88.62 82 THR A O 1
ATOM 610 N N . LEU A 1 83 ? 5.381 -6.692 -10.663 1.00 86.31 83 LEU A N 1
ATOM 611 C CA . LEU A 1 83 ? 5.735 -6.048 -11.926 1.00 86.31 83 LEU A CA 1
ATOM 612 C C . LEU A 1 83 ? 5.752 -7.102 -13.056 1.00 86.31 83 LEU A C 1
ATOM 614 O O . LEU A 1 83 ? 6.081 -8.256 -12.773 1.00 86.31 83 LEU A O 1
ATOM 618 N N . PRO A 1 84 ? 5.360 -6.737 -14.290 1.00 82.50 84 PRO A N 1
ATOM 619 C CA . PRO A 1 84 ? 5.381 -7.625 -15.454 1.00 82.50 84 PRO A CA 1
ATOM 620 C C . PRO A 1 84 ? 6.797 -7.961 -15.940 1.00 82.50 84 PRO A C 1
ATOM 622 O O . PRO A 1 84 ? 7.731 -7.167 -15.673 1.00 82.50 84 PRO A O 1
#

Foldseek 3Di:
DDDDDDDDDDWDKDWDDDDDDAQDKDKTAIDTPPPDDAPPPKAKDWDDDDPVQWDADRNRMIMRGHHNPDDDDDDDTDIDIDHD